Protein AF-A0A9N7YVW0-F1 (afdb_monomer)

Structure (mmCIF, N/CA/C/O backbone):
data_AF-A0A9N7YVW0-F1
#
_entry.id   AF-A0A9N7YVW0-F1
#
loop_
_atom_site.group_PDB
_atom_site.id
_atom_site.type_symbol
_atom_site.label_atom_id
_atom_site.label_alt_id
_atom_site.label_comp_id
_atom_site.label_asym_id
_atom_site.label_entity_id
_atom_site.label_seq_id
_atom_site.pdbx_PDB_ins_code
_atom_site.Cartn_x
_atom_site.Cartn_y
_atom_site.Cartn_z
_atom_site.occupancy
_atom_site.B_iso_or_equiv
_atom_site.auth_seq_id
_atom_site.auth_comp_id
_atom_site.auth_asym_id
_atom_site.auth_atom_id
_atom_site.pdbx_PDB_model_num
ATOM 1 N N . MET A 1 1 ? 7.587 2.984 -25.687 1.00 30.73 1 MET A N 1
ATOM 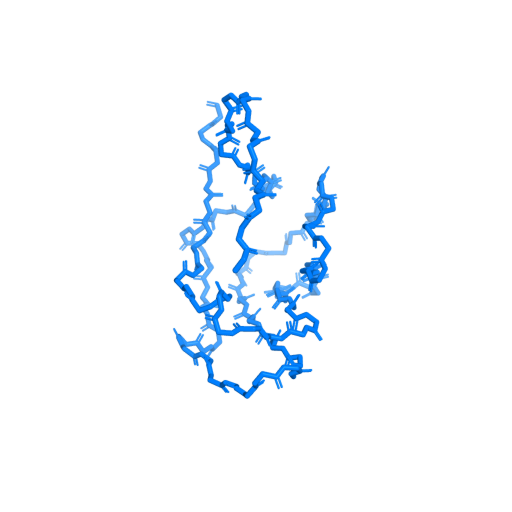2 C CA . MET A 1 1 ? 6.760 2.317 -26.713 1.00 30.73 1 MET A CA 1
ATOM 3 C C . MET A 1 1 ? 5.480 1.844 -26.031 1.00 30.73 1 MET A C 1
ATOM 5 O O . MET A 1 1 ? 5.483 0.790 -25.418 1.00 30.73 1 MET A O 1
ATOM 9 N N . PHE A 1 2 ? 4.432 2.669 -26.033 1.00 33.28 2 PHE A N 1
ATOM 10 C CA . PHE A 1 2 ? 3.074 2.254 -25.653 1.00 33.28 2 PHE A CA 1
ATOM 11 C C . PHE A 1 2 ? 2.388 1.706 -26.912 1.00 33.28 2 PHE A C 1
ATOM 13 O O . PHE A 1 2 ? 2.652 2.219 -28.002 1.00 33.28 2 PHE A O 1
ATOM 20 N N . PRO A 1 3 ? 1.534 0.679 -26.788 1.00 41.69 3 PRO A N 1
ATOM 21 C CA . PRO A 1 3 ? 0.128 1.009 -26.573 1.00 41.69 3 PRO A CA 1
ATOM 22 C C . PRO A 1 3 ? -0.599 0.008 -25.667 1.00 41.69 3 PRO A C 1
ATOM 24 O O . PRO A 1 3 ? -0.565 -1.192 -25.910 1.00 41.69 3 PRO A O 1
ATOM 27 N N . LEU A 1 4 ? -1.390 0.497 -24.712 1.00 36.94 4 LEU A N 1
ATOM 28 C CA . LEU A 1 4 ? -2.608 -0.219 -24.341 1.00 36.94 4 LEU A CA 1
ATOM 29 C C . LEU A 1 4 ? -3.775 0.763 -24.286 1.00 36.94 4 LEU A C 1
ATOM 31 O O . LEU A 1 4 ? -3.983 1.515 -23.341 1.00 36.94 4 LEU A O 1
ATOM 35 N N . ARG A 1 5 ? -4.522 0.746 -25.386 1.00 46.12 5 ARG A N 1
ATOM 36 C CA . ARG A 1 5 ? -5.868 1.279 -25.524 1.00 46.12 5 ARG A CA 1
ATOM 37 C C . ARG A 1 5 ? -6.801 0.275 -24.861 1.00 46.12 5 ARG A C 1
ATOM 39 O O . ARG A 1 5 ? -7.004 -0.788 -25.436 1.00 46.12 5 ARG A O 1
ATOM 46 N N . HIS A 1 6 ? -7.355 0.581 -23.693 1.00 43.50 6 HIS A N 1
ATOM 47 C CA . HIS A 1 6 ? -8.555 -0.082 -23.179 1.00 43.50 6 HIS A CA 1
ATOM 48 C C . HIS A 1 6 ? -9.608 0.991 -22.910 1.00 43.50 6 HIS A C 1
ATOM 50 O O . HIS A 1 6 ? -9.482 1.825 -22.019 1.00 43.50 6 HIS A O 1
ATOM 56 N N . ALA A 1 7 ? -10.614 0.991 -23.781 1.00 39.56 7 ALA A N 1
ATOM 57 C CA . ALA A 1 7 ? -11.912 1.576 -23.524 1.00 39.56 7 ALA A CA 1
ATOM 58 C C . ALA A 1 7 ? -12.646 0.673 -22.526 1.00 39.56 7 ALA A C 1
ATOM 60 O O . ALA A 1 7 ? -12.631 -0.547 -22.677 1.00 39.56 7 ALA A O 1
ATOM 61 N N . GLY A 1 8 ? -13.288 1.280 -21.538 1.00 39.59 8 GLY A N 1
ATOM 62 C CA . GLY A 1 8 ? -14.038 0.582 -20.504 1.00 39.59 8 GLY A CA 1
ATOM 63 C C . GLY A 1 8 ? -13.735 1.220 -19.165 1.00 39.59 8 GLY A C 1
ATOM 64 O O . GLY A 1 8 ? -12.610 1.153 -18.687 1.00 39.59 8 GLY A O 1
ATOM 65 N N . VAL A 1 9 ? -14.737 1.896 -18.613 1.00 42.75 9 VAL A N 1
ATOM 66 C CA . VAL A 1 9 ? -14.777 2.430 -17.251 1.00 42.75 9 VAL A CA 1
ATOM 67 C C . VAL A 1 9 ? -14.056 1.460 -16.313 1.00 42.75 9 VAL A C 1
ATOM 69 O O . VAL A 1 9 ? -14.480 0.316 -16.195 1.00 42.75 9 VAL A O 1
ATOM 72 N N . TRP A 1 10 ? -12.953 1.887 -15.700 1.00 39.06 10 TRP A N 1
ATOM 73 C CA . TRP A 1 10 ? -12.268 1.105 -14.675 1.00 39.06 10 TRP A CA 1
ATOM 74 C C . TRP A 1 10 ? -12.89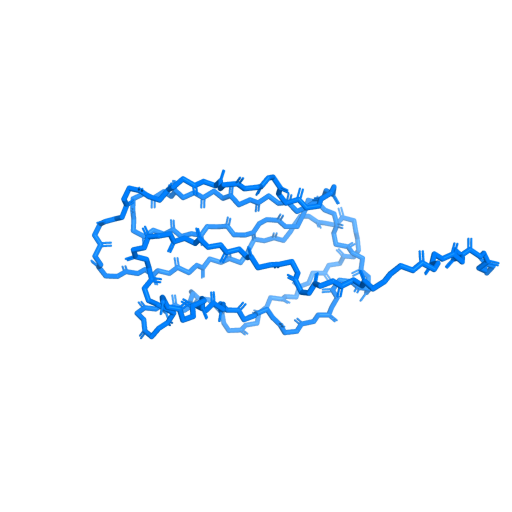8 1.521 -13.344 1.00 39.06 10 TRP A C 1
ATOM 76 O O . TRP A 1 10 ? -12.508 2.556 -12.797 1.00 39.06 10 TRP A O 1
ATOM 86 N N . PRO A 1 11 ? -13.938 0.827 -12.835 1.00 39.31 11 PRO A N 1
ATOM 87 C CA . PRO A 1 11 ? -14.363 1.091 -11.478 1.00 39.31 11 PRO A CA 1
ATOM 88 C C . PRO A 1 11 ? -13.181 0.720 -10.585 1.00 39.31 11 PRO A C 1
ATOM 90 O O . PRO A 1 11 ? -12.537 -0.311 -10.795 1.00 39.31 11 PRO A O 1
ATOM 93 N N . LEU A 1 12 ? -12.879 1.599 -9.633 1.00 39.31 12 LEU A N 1
ATOM 94 C CA . LEU A 1 12 ? -11.975 1.342 -8.522 1.00 39.31 12 LEU A CA 1
ATOM 95 C C . LEU A 1 12 ? -12.055 -0.132 -8.104 1.00 39.31 12 LEU A C 1
ATOM 97 O O . LEU A 1 12 ? -13.117 -0.618 -7.711 1.00 39.31 12 LEU A O 1
ATOM 101 N N . PHE A 1 13 ? -10.929 -0.832 -8.195 1.00 44.16 13 PHE A N 1
ATOM 102 C CA . PHE A 1 13 ? -10.793 -2.201 -7.723 1.00 44.16 13 PHE A CA 1
ATOM 103 C C . PHE A 1 13 ? -10.830 -2.173 -6.184 1.00 44.16 13 PHE A C 1
ATOM 105 O O . PHE A 1 13 ? -9.823 -1.954 -5.516 1.00 44.16 13 PHE A O 1
ATOM 112 N N . LEU A 1 14 ? -12.042 -2.270 -5.636 1.00 40.34 14 LEU A N 1
ATOM 113 C CA . LEU A 1 14 ? -12.368 -2.225 -4.212 1.00 40.34 14 LEU A CA 1
ATOM 114 C C . LEU A 1 14 ? -12.036 -3.572 -3.549 1.00 40.34 14 LEU A C 1
ATOM 116 O O . LEU A 1 14 ? -12.754 -4.556 -3.726 1.00 40.34 14 LEU A O 1
ATOM 120 N N . PHE A 1 15 ? -10.965 -3.617 -2.757 1.00 52.44 15 PHE A N 1
ATOM 121 C CA . PHE A 1 15 ? -10.679 -4.736 -1.858 1.00 52.44 15 PHE A CA 1
ATOM 122 C C . PHE A 1 15 ? -11.554 -4.616 -0.604 1.00 52.44 15 PHE A C 1
ATOM 124 O O . PHE A 1 15 ? -11.349 -3.718 0.206 1.00 52.44 15 PHE A 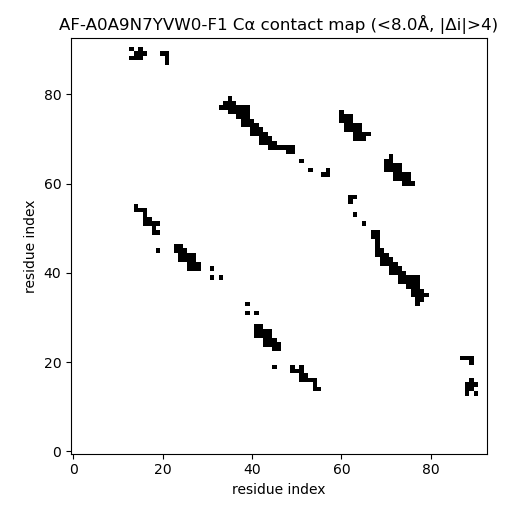O 1
ATOM 131 N N . ILE A 1 16 ? -12.537 -5.507 -0.429 1.00 47.91 16 ILE A N 1
ATOM 132 C CA . ILE A 1 16 ? -13.409 -5.507 0.756 1.00 47.91 16 ILE A CA 1
ATOM 133 C C . ILE A 1 16 ? -12.965 -6.611 1.717 1.00 47.91 16 ILE A C 1
ATOM 135 O O . ILE A 1 16 ? -13.420 -7.750 1.624 1.00 47.91 16 ILE A O 1
ATOM 139 N N . LEU A 1 17 ? -12.098 -6.282 2.676 1.00 53.59 17 LEU A N 1
ATOM 140 C CA . LEU A 1 17 ? -11.931 -7.108 3.873 1.00 53.59 17 LEU A CA 1
ATOM 141 C C . LEU A 1 17 ? -13.169 -6.886 4.754 1.00 53.59 17 LEU A C 1
ATOM 143 O O . LEU A 1 17 ? -13.257 -5.900 5.483 1.00 53.59 17 LEU A O 1
ATOM 147 N N . LYS A 1 18 ? -14.175 -7.765 4.662 1.00 48.78 18 LYS A N 1
ATOM 148 C CA . LYS A 1 18 ? -15.357 -7.720 5.543 1.00 48.78 18 LYS A CA 1
ATOM 149 C C . LYS A 1 18 ? -14.889 -7.899 7.000 1.00 48.78 18 LYS A C 1
ATOM 151 O O . LYS A 1 18 ? -14.618 -9.020 7.413 1.00 48.78 18 LYS A O 1
ATOM 156 N N . GLY A 1 19 ? -14.783 -6.805 7.761 1.00 51.91 19 GLY A N 1
ATOM 157 C CA . GLY A 1 19 ? -14.491 -6.8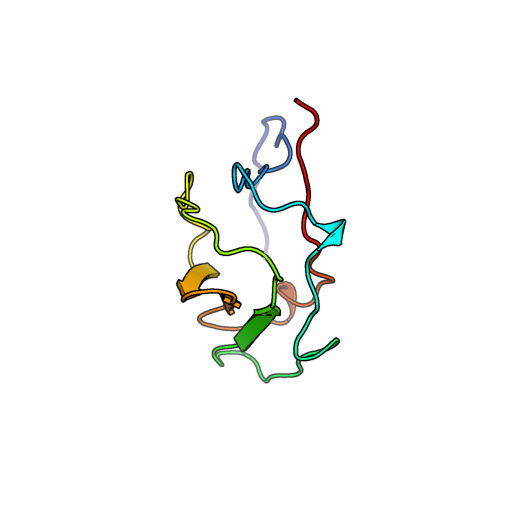27 9.204 1.00 51.91 19 GLY A CA 1
ATOM 158 C C . GLY A 1 19 ? -13.213 -6.115 9.664 1.00 51.91 19 GLY A C 1
ATOM 159 O O . GLY A 1 19 ? -13.021 -5.999 10.869 1.00 51.91 19 GLY A O 1
ATOM 160 N N . VAL A 1 20 ? -12.374 -5.602 8.754 1.00 56.56 20 VAL A N 1
ATOM 161 C CA . VAL A 1 20 ? -11.254 -4.706 9.106 1.00 56.56 20 VAL A CA 1
ATOM 162 C C . VAL A 1 20 ? -11.710 -3.272 8.839 1.00 56.56 20 VAL A C 1
ATOM 164 O O . VAL A 1 20 ? -11.954 -2.928 7.683 1.00 56.56 20 VAL A O 1
ATOM 167 N N . SER A 1 21 ? -11.838 -2.427 9.868 1.00 64.00 21 SER A N 1
ATOM 168 C CA . SER A 1 21 ? -11.902 -0.980 9.610 1.00 64.00 21 SER A CA 1
ATOM 169 C C . SER A 1 21 ? -10.488 -0.475 9.353 1.00 64.00 21 SER A C 1
ATOM 171 O O . SER A 1 21 ? -9.581 -0.788 10.126 1.00 64.00 21 SER A O 1
ATOM 173 N N . CYS A 1 22 ? -10.293 0.325 8.305 1.00 65.19 22 CYS A N 1
ATOM 174 C CA . CYS A 1 22 ? -8.993 0.938 8.024 1.00 65.19 22 CYS A CA 1
ATOM 175 C C . CYS A 1 22 ? -8.519 1.871 9.154 1.00 65.19 22 CYS A C 1
ATOM 177 O O . CYS A 1 22 ? -7.320 2.098 9.272 1.00 65.19 22 CYS A O 1
ATOM 179 N N . ASP A 1 23 ? -9.428 2.347 10.015 1.00 66.00 23 ASP A N 1
ATOM 180 C CA . ASP A 1 23 ? -9.104 3.139 11.214 1.00 66.00 23 ASP A CA 1
ATOM 181 C C . ASP A 1 23 ? -8.315 2.354 12.273 1.00 66.00 23 ASP A C 1
ATOM 183 O O . ASP A 1 23 ? -7.756 2.934 13.199 1.00 66.00 23 ASP A O 1
ATOM 187 N N . GLU A 1 24 ? -8.296 1.025 12.166 1.00 75.38 24 GLU A N 1
ATOM 188 C CA . GLU A 1 24 ? -7.656 0.131 13.130 1.00 75.38 24 GLU A CA 1
ATOM 189 C C . GLU A 1 24 ? -6.283 -0.376 12.658 1.00 75.38 24 GLU A C 1
ATOM 191 O O . GLU A 1 24 ? -5.628 -1.140 13.369 1.00 75.38 24 GLU A O 1
ATOM 196 N N . LEU A 1 25 ? -5.858 0.009 11.449 1.00 78.06 25 LEU A N 1
ATOM 197 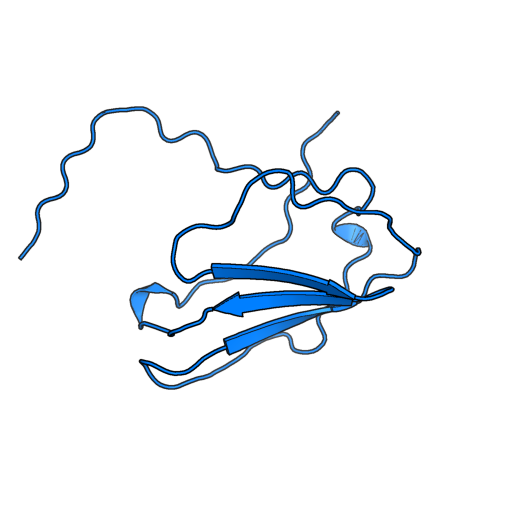C CA . LEU A 1 25 ? -4.604 -0.447 10.863 1.00 78.06 25 LEU A CA 1
ATOM 198 C C . LEU A 1 25 ? -3.431 0.430 11.294 1.00 78.06 25 LEU A C 1
ATOM 200 O O . LEU A 1 25 ? -3.410 1.634 11.045 1.00 78.06 25 LEU A O 1
ATOM 204 N N . THR A 1 26 ? -2.399 -0.205 11.838 1.00 87.06 26 THR A N 1
ATOM 205 C CA . THR A 1 26 ? -1.133 0.437 12.188 1.00 87.06 26 THR A CA 1
ATOM 206 C C . THR A 1 26 ? -0.031 -0.117 11.287 1.00 87.06 26 THR A C 1
ATOM 208 O O . THR A 1 26 ? 0.232 -1.321 11.342 1.00 87.06 26 THR A O 1
ATOM 211 N N . PRO A 1 27 ? 0.619 0.704 10.445 1.00 87.88 27 PRO A N 1
ATOM 212 C CA . PRO A 1 27 ? 1.728 0.233 9.623 1.00 87.88 27 PRO A CA 1
ATOM 213 C C . PRO A 1 27 ? 2.941 -0.109 10.499 1.00 87.88 27 PRO A C 1
ATOM 215 O O . PRO A 1 27 ? 3.239 0.617 11.449 1.00 87.88 27 PRO A O 1
ATOM 218 N N . ASP A 1 28 ? 3.661 -1.182 10.166 1.00 90.00 28 ASP A N 1
ATOM 219 C CA . ASP A 1 28 ? 4.948 -1.487 10.812 1.00 90.00 28 ASP A CA 1
ATOM 220 C C . ASP A 1 28 ? 6.027 -0.484 10.399 1.00 90.00 28 ASP A C 1
ATOM 222 O O . ASP A 1 28 ? 6.800 -0.015 11.234 1.00 90.00 28 ASP A O 1
ATOM 226 N N . GLN A 1 29 ? 6.040 -0.123 9.115 1.00 89.94 29 GLN A N 1
ATOM 227 C CA . GLN A 1 29 ? 6.871 0.938 8.559 1.00 89.94 29 GLN A CA 1
ATOM 228 C C . GLN A 1 29 ? 6.014 1.840 7.671 1.00 89.94 29 GLN A C 1
ATOM 230 O O . GLN A 1 29 ? 5.159 1.373 6.920 1.00 89.94 29 GLN A O 1
ATOM 235 N N . THR A 1 30 ? 6.227 3.152 7.768 1.00 86.81 30 THR A N 1
ATOM 236 C CA . THR A 1 30 ? 5.459 4.155 7.011 1.00 86.81 30 THR A CA 1
ATOM 237 C C . THR A 1 30 ? 5.983 4.370 5.592 1.00 86.81 30 THR A C 1
ATOM 239 O O . THR A 1 30 ? 5.288 4.974 4.776 1.00 86.81 30 THR A O 1
ATOM 242 N N . ALA A 1 31 ? 7.188 3.881 5.291 1.00 89.69 31 ALA A N 1
ATOM 243 C CA . ALA A 1 31 ? 7.796 3.904 3.969 1.00 89.69 31 ALA A CA 1
ATOM 244 C C . ALA A 1 31 ? 8.744 2.709 3.804 1.00 89.69 31 ALA A C 1
ATOM 246 O O . ALA A 1 31 ? 9.493 2.380 4.721 1.00 89.69 31 ALA A O 1
ATOM 247 N N . GLU A 1 32 ? 8.733 2.108 2.617 1.00 90.06 32 GLU A N 1
ATOM 248 C CA . GLU A 1 32 ? 9.643 1.039 2.203 1.00 90.06 32 GLU A CA 1
ATOM 249 C C . GLU A 1 32 ? 10.401 1.500 0.957 1.00 90.06 32 GLU A C 1
ATOM 251 O O . GLU A 1 32 ? 9.813 2.089 0.048 1.00 90.06 32 GLU A O 1
ATOM 256 N N . PHE A 1 33 ? 11.704 1.226 0.905 1.00 89.94 33 PHE A N 1
ATOM 257 C CA . PHE A 1 33 ? 12.551 1.550 -0.242 1.00 89.94 33 PHE A CA 1
ATOM 258 C C . PHE A 1 33 ? 13.248 0.291 -0.718 1.00 89.94 33 PHE A C 1
ATOM 260 O O . PHE A 1 33 ? 13.804 -0.468 0.073 1.00 89.94 33 PHE A O 1
ATOM 267 N N . SER A 1 34 ? 13.232 0.077 -2.026 1.00 91.62 34 SER A N 1
ATOM 268 C CA . SER A 1 34 ? 13.813 -1.111 -2.628 1.00 91.62 34 SER A CA 1
ATOM 269 C C . SER A 1 34 ? 14.331 -0.808 -4.025 1.00 91.62 34 SER A C 1
ATOM 271 O O . SER A 1 34 ? 14.034 0.237 -4.605 1.00 91.62 34 SER A O 1
ATOM 273 N N . VAL A 1 35 ? 15.130 -1.727 -4.551 1.00 93.62 35 VAL A N 1
ATOM 274 C CA . VAL A 1 35 ? 15.637 -1.682 -5.923 1.00 93.62 35 VAL A CA 1
ATOM 275 C C . VAL A 1 35 ? 14.732 -2.493 -6.847 1.00 93.62 35 VAL A C 1
ATOM 277 O O . VAL A 1 35 ? 14.067 -3.438 -6.411 1.00 93.62 35 VAL A O 1
ATOM 280 N N . GLU A 1 36 ? 14.718 -2.144 -8.133 1.00 93.00 36 GLU A N 1
ATOM 281 C CA . GLU A 1 36 ? 13.893 -2.841 -9.125 1.00 93.00 36 GLU A CA 1
ATOM 282 C C . GLU A 1 36 ? 14.194 -4.349 -9.177 1.00 93.00 36 GLU A C 1
ATOM 284 O O . GLU A 1 36 ? 15.330 -4.787 -8.993 1.00 93.00 36 GLU A O 1
ATOM 289 N N . GLY A 1 37 ? 13.157 -5.154 -9.411 1.00 92.19 37 GLY A N 1
ATOM 290 C CA . GLY A 1 37 ? 13.221 -6.617 -9.424 1.00 92.19 37 GLY A CA 1
ATOM 291 C C . GLY A 1 37 ? 13.176 -7.279 -8.043 1.00 92.19 37 GLY A C 1
ATOM 292 O O . GLY A 1 37 ? 13.060 -8.501 -7.963 1.00 92.19 37 GLY A O 1
ATOM 293 N N . SER A 1 38 ? 13.241 -6.508 -6.954 1.00 94.50 38 SER A N 1
ATOM 294 C CA . SER A 1 38 ? 13.203 -7.052 -5.592 1.00 94.50 38 SER A CA 1
ATOM 295 C C . SER A 1 38 ? 11.779 -7.261 -5.092 1.00 94.50 38 SER A C 1
ATOM 297 O O . SER A 1 38 ? 10.860 -6.541 -5.478 1.00 94.50 38 SER A O 1
ATOM 299 N N . SER A 1 39 ? 11.600 -8.205 -4.170 1.00 93.62 39 SER A N 1
ATOM 300 C CA . SER A 1 39 ? 10.334 -8.347 -3.452 1.00 93.62 39 SER A CA 1
ATOM 301 C C . SER A 1 39 ? 10.230 -7.295 -2.344 1.00 93.62 39 SER A C 1
ATOM 303 O O . SER A 1 39 ? 11.185 -7.096 -1.596 1.00 93.62 39 SER A O 1
ATOM 305 N N . VAL A 1 40 ? 9.067 -6.660 -2.206 1.00 92.69 40 VAL A N 1
ATOM 306 C CA . VAL A 1 40 ? 8.756 -5.682 -1.148 1.00 92.69 40 VAL A CA 1
ATOM 307 C C . VAL A 1 40 ? 7.567 -6.186 -0.347 1.00 92.69 40 VAL A C 1
ATOM 309 O O . VAL A 1 40 ? 6.598 -6.656 -0.937 1.00 92.69 40 VAL A O 1
ATOM 312 N N . THR A 1 41 ? 7.625 -6.070 0.978 1.00 92.56 41 THR A N 1
ATOM 313 C CA . THR A 1 41 ? 6.529 -6.459 1.872 1.00 92.56 41 THR A CA 1
ATOM 314 C C . THR A 1 41 ? 6.117 -5.265 2.719 1.00 92.56 41 THR A C 1
ATOM 316 O O . THR A 1 41 ? 6.903 -4.794 3.531 1.00 92.56 41 THR A O 1
ATOM 319 N N . LEU A 1 42 ? 4.879 -4.803 2.556 1.00 88.62 42 LEU A N 1
ATOM 320 C CA . LEU A 1 42 ? 4.252 -3.824 3.437 1.00 88.62 42 LEU A CA 1
ATOM 321 C C . LEU A 1 42 ? 3.408 -4.559 4.478 1.00 88.62 42 LEU A C 1
ATOM 323 O O . LEU A 1 42 ? 2.517 -5.333 4.124 1.00 88.62 42 LEU A O 1
ATOM 327 N N . SER A 1 43 ? 3.679 -4.303 5.754 1.00 89.50 43 SER A N 1
ATOM 328 C CA . SER A 1 43 ? 3.015 -4.972 6.874 1.00 89.50 43 SER A CA 1
ATOM 329 C C . SER A 1 43 ? 2.136 -3.999 7.649 1.00 89.50 43 SER A C 1
ATOM 331 O O . SER A 1 43 ? 2.575 -2.913 8.037 1.00 89.50 43 SER A O 1
ATOM 333 N N . TYR A 1 44 ? 0.901 -4.415 7.910 1.00 86.69 44 TYR A N 1
ATOM 334 C CA . TYR A 1 44 ? -0.050 -3.683 8.737 1.00 86.69 44 TYR A CA 1
ATOM 335 C C . TYR A 1 44 ? -0.510 -4.565 9.883 1.00 86.69 44 TYR A C 1
ATOM 337 O O . TYR A 1 44 ? -0.967 -5.686 9.669 1.00 86.69 44 TYR A O 1
ATOM 345 N N . LYS A 1 45 ? -0.433 -4.039 11.099 1.00 86.50 45 LYS A N 1
ATOM 346 C CA . LYS A 1 45 ? -1.058 -4.623 12.279 1.00 86.50 45 LYS A CA 1
ATOM 347 C C . LYS A 1 45 ? -2.479 -4.116 12.406 1.00 86.50 45 LYS A C 1
ATOM 349 O O . LYS A 1 45 ? -2.770 -2.971 12.088 1.00 86.50 45 LYS A O 1
ATOM 354 N N . PHE A 1 46 ? -3.340 -4.958 12.932 1.00 82.38 46 PHE A N 1
ATOM 355 C CA . PHE A 1 46 ? -4.671 -4.586 13.386 1.00 82.38 46 PHE A CA 1
ATOM 356 C C . PHE A 1 46 ? -4.849 -5.090 14.821 1.00 82.38 46 PHE A C 1
ATOM 358 O O . PHE A 1 46 ? -3.969 -5.794 15.315 1.00 82.38 46 PHE A O 1
ATOM 365 N N . SER A 1 47 ? -5.888 -4.671 15.549 1.00 75.12 47 SER A N 1
ATOM 366 C CA . SER A 1 47 ? -6.032 -5.002 16.979 1.00 75.12 47 SER A CA 1
ATOM 367 C C . SER A 1 47 ? -6.987 -6.174 17.234 1.00 75.12 47 SER A C 1
ATOM 369 O O . SER A 1 47 ? -6.727 -7.002 18.107 1.00 75.12 47 SER A O 1
ATOM 371 N N . ARG A 1 48 ? -8.048 -6.312 16.438 1.00 70.81 48 ARG A N 1
ATOM 372 C CA . ARG A 1 48 ? -9.046 -7.385 16.516 1.00 70.81 48 ARG A CA 1
ATOM 373 C C . ARG A 1 48 ? -8.605 -8.602 15.727 1.00 70.81 48 ARG A C 1
ATOM 375 O O . ARG A 1 48 ? -8.147 -8.440 14.626 1.00 70.81 48 ARG A O 1
ATOM 382 N N . THR A 1 49 ? -8.839 -9.824 16.179 1.00 57.50 49 THR A N 1
ATOM 383 C CA . THR A 1 49 ? -8.601 -11.001 15.323 1.00 57.50 49 THR A CA 1
ATOM 384 C C . THR A 1 49 ? -9.641 -11.064 14.201 1.00 57.50 49 THR A C 1
ATOM 386 O O . THR A 1 49 ? -10.839 -11.016 14.477 1.00 57.50 49 THR A O 1
ATOM 389 N N . ILE A 1 50 ? -9.212 -11.169 12.938 1.00 59.03 50 ILE A N 1
ATOM 390 C CA . ILE A 1 50 ? -10.113 -11.091 11.778 1.00 59.03 50 ILE A CA 1
ATOM 391 C C . ILE A 1 50 ? -10.005 -12.367 10.952 1.00 59.03 50 ILE A C 1
ATOM 393 O O . ILE A 1 50 ? -8.927 -12.766 10.523 1.00 59.03 50 ILE A O 1
ATOM 397 N N . THR A 1 51 ? -11.148 -12.994 10.684 1.00 53.62 51 THR A N 1
ATOM 398 C CA . THR A 1 51 ? -11.281 -14.094 9.720 1.00 53.62 51 THR A CA 1
ATOM 399 C C . THR A 1 51 ? -11.544 -13.503 8.331 1.00 53.62 51 THR A C 1
ATOM 401 O O . THR A 1 51 ? -12.626 -13.635 7.768 1.00 53.62 51 THR A O 1
ATOM 404 N N . GLY A 1 52 ? -10.585 -12.735 7.813 1.00 55.16 52 GLY A N 1
ATOM 405 C CA . GLY A 1 52 ? -10.712 -12.062 6.522 1.00 55.16 52 GLY A CA 1
ATOM 406 C C . GLY A 1 52 ? -10.406 -13.031 5.383 1.00 55.16 52 GLY A C 1
ATOM 407 O O . GLY A 1 52 ? -9.376 -13.698 5.406 1.00 55.16 52 GLY A O 1
ATOM 408 N N . GLN A 1 53 ? -11.279 -13.112 4.379 1.00 54.56 53 GLN A N 1
ATOM 409 C CA . GLN A 1 53 ? -10.992 -13.830 3.135 1.00 54.56 53 GLN A CA 1
ATOM 410 C C . GLN A 1 53 ? -10.599 -12.837 2.042 1.00 54.56 53 GLN A C 1
ATOM 412 O O . GLN A 1 53 ? -11.224 -11.790 1.881 1.00 54.56 53 GLN A O 1
ATOM 417 N N . ILE A 1 54 ? -9.570 -13.184 1.270 1.00 62.62 54 ILE A N 1
ATOM 418 C CA . ILE A 1 54 ? -9.194 -12.451 0.060 1.00 62.62 54 ILE A CA 1
ATOM 419 C C . ILE A 1 54 ? -10.268 -12.750 -0.992 1.00 62.62 54 ILE A C 1
ATOM 421 O O . ILE A 1 54 ? -10.264 -13.812 -1.607 1.00 62.62 54 ILE A O 1
ATOM 425 N N . LEU A 1 55 ? -11.228 -11.836 -1.154 1.00 53.88 55 LEU A N 1
ATOM 426 C CA . LEU A 1 55 ? -12.385 -12.024 -2.042 1.00 53.88 55 LEU A CA 1
ATOM 427 C C . LEU A 1 55 ? -12.042 -11.870 -3.533 1.00 53.88 55 LEU A C 1
ATOM 429 O O . LEU A 1 55 ? -12.801 -12.318 -4.388 1.00 53.88 55 LEU A O 1
ATOM 433 N N . ALA A 1 56 ? -10.897 -11.264 -3.848 1.00 56.50 56 ALA A N 1
ATOM 434 C CA . ALA A 1 56 ? -10.370 -11.160 -5.200 1.00 56.50 56 ALA A CA 1
ATOM 435 C C . ALA A 1 56 ? -8.847 -11.274 -5.162 1.00 56.50 56 ALA A C 1
ATOM 437 O O . ALA A 1 56 ? -8.190 -10.608 -4.358 1.00 56.50 56 ALA A O 1
ATOM 438 N N . ALA A 1 57 ? -8.293 -12.126 -6.026 1.00 57.31 57 ALA A N 1
ATOM 439 C CA . ALA A 1 57 ? -6.853 -12.243 -6.153 1.00 57.31 57 ALA A CA 1
ATOM 440 C C . ALA A 1 57 ? -6.278 -10.888 -6.605 1.00 57.31 57 ALA A C 1
ATOM 442 O O . ALA A 1 57 ? -6.806 -10.288 -7.547 1.00 57.31 57 ALA A O 1
ATOM 443 N N . PRO A 1 58 ? -5.230 -10.388 -5.936 1.00 63.78 58 PRO A N 1
ATOM 444 C CA . PRO A 1 58 ? -4.522 -9.201 -6.385 1.00 63.78 58 PRO A CA 1
ATOM 445 C C . PRO A 1 58 ? -3.994 -9.365 -7.820 1.00 63.78 58 PRO A C 1
ATOM 447 O O . PRO A 1 58 ? -3.861 -10.474 -8.342 1.00 63.78 58 PRO A O 1
ATOM 450 N N . THR A 1 59 ? -3.720 -8.234 -8.470 1.00 71.44 59 THR A N 1
ATOM 451 C CA . THR A 1 59 ? -3.109 -8.188 -9.803 1.00 71.44 59 THR A CA 1
ATOM 452 C C . THR A 1 59 ? -1.825 -9.020 -9.855 1.00 71.44 59 THR A C 1
ATOM 454 O O . THR A 1 59 ? -1.164 -9.238 -8.840 1.00 71.44 59 THR A O 1
ATOM 457 N N . SER A 1 60 ? -1.449 -9.489 -11.050 1.00 75.81 60 SER A N 1
ATOM 458 C CA . SER A 1 60 ? -0.201 -10.238 -11.242 1.00 75.81 60 SER A CA 1
ATOM 459 C C . SER A 1 60 ? 0.984 -9.489 -10.623 1.00 75.81 60 SER A C 1
ATOM 461 O O . SER A 1 60 ? 1.240 -8.345 -10.981 1.00 75.81 60 SER A O 1
ATOM 463 N N . GLY A 1 61 ? 1.698 -10.143 -9.705 1.00 80.81 61 GLY A N 1
ATOM 464 C CA . GLY A 1 61 ? 2.842 -9.571 -8.988 1.00 80.81 61 GLY A CA 1
ATOM 465 C C . GLY A 1 61 ? 2.521 -9.049 -7.587 1.00 80.81 61 GLY A C 1
ATOM 466 O O . GLY A 1 61 ? 3.422 -9.029 -6.753 1.00 80.81 61 GLY A O 1
ATOM 467 N N . LEU A 1 62 ? 1.264 -8.733 -7.276 1.00 82.94 62 LEU A N 1
ATOM 468 C CA . LEU A 1 62 ? 0.827 -8.356 -5.934 1.00 82.94 62 LEU A CA 1
ATOM 469 C C . LEU A 1 62 ? 0.254 -9.589 -5.217 1.00 82.94 62 LEU A C 1
ATOM 471 O O . LEU A 1 62 ? -0.424 -10.408 -5.830 1.00 82.94 62 LEU A O 1
ATOM 475 N N . LYS A 1 63 ? 0.534 -9.759 -3.925 1.00 85.12 63 LYS A N 1
ATOM 476 C CA . LYS A 1 63 ? -0.026 -10.822 -3.075 1.00 85.12 63 LYS A CA 1
ATOM 477 C C . LYS A 1 63 ? -0.447 -10.225 -1.742 1.00 85.12 63 LYS A C 1
ATOM 479 O O . LYS A 1 63 ? 0.246 -9.367 -1.214 1.00 85.12 63 LYS A O 1
ATOM 484 N N . ILE A 1 64 ? -1.559 -10.699 -1.194 1.00 82.50 64 ILE A N 1
ATOM 485 C CA . ILE A 1 64 ? -1.987 -10.363 0.164 1.00 82.50 64 ILE A CA 1
ATOM 486 C C . ILE A 1 64 ? -1.926 -11.643 0.986 1.00 82.50 64 ILE A C 1
ATOM 488 O O . ILE A 1 64 ? -2.358 -12.697 0.520 1.00 82.50 64 ILE A O 1
ATOM 492 N N . GLN A 1 65 ? -1.379 -11.560 2.189 1.00 82.81 65 GLN A N 1
ATOM 493 C CA . GLN A 1 65 ? -1.356 -12.641 3.165 1.00 82.81 65 GLN A CA 1
ATOM 494 C C . GLN A 1 65 ? -1.870 -12.092 4.490 1.00 82.81 65 GLN A C 1
ATOM 496 O O . GLN A 1 65 ? -1.500 -10.994 4.894 1.00 82.81 65 GLN A O 1
ATOM 501 N N . VAL A 1 66 ? -2.759 -12.835 5.142 1.00 80.44 66 VAL A N 1
ATOM 502 C CA . VAL A 1 66 ? -3.295 -12.474 6.457 1.00 80.44 66 VAL A CA 1
ATOM 503 C C . VAL A 1 66 ? -2.778 -13.504 7.447 1.00 80.44 66 VAL A C 1
ATOM 505 O O . VAL A 1 66 ? -3.082 -14.689 7.317 1.00 80.44 66 VAL A O 1
ATOM 508 N N . GLU A 1 67 ? -2.005 -13.048 8.426 1.00 83.06 67 GLU A N 1
ATOM 509 C CA . GLU A 1 67 ? -1.428 -13.880 9.476 1.00 83.06 67 GLU A CA 1
ATOM 510 C C . GLU A 1 67 ? -1.826 -13.320 10.841 1.00 83.06 67 GLU A C 1
ATOM 512 O O . GLU A 1 67 ? -1.348 -12.274 11.271 1.00 83.06 67 GLU A O 1
ATOM 517 N N . GLN A 1 68 ? -2.720 -14.022 11.542 1.00 82.12 68 GLN A N 1
ATOM 518 C CA . GLN A 1 68 ? -3.218 -13.644 12.872 1.00 82.12 68 GLN A CA 1
ATOM 519 C C . GLN A 1 68 ? -3.815 -12.222 12.935 1.00 82.12 68 GLN A C 1
ATOM 521 O O . GLN A 1 68 ? -4.993 -12.040 12.638 1.00 82.12 68 GLN A O 1
ATOM 526 N N . ASN A 1 69 ? -3.002 -11.249 13.361 1.00 83.00 69 ASN A N 1
ATOM 527 C CA . ASN A 1 69 ? -3.326 -9.832 13.549 1.00 83.00 69 ASN A CA 1
ATOM 528 C C . ASN A 1 69 ? -2.493 -8.929 12.617 1.00 83.00 69 ASN A C 1
ATOM 530 O O . ASN A 1 69 ? -2.343 -7.733 12.876 1.00 83.00 69 ASN A O 1
ATOM 534 N N . GLN A 1 70 ? -1.901 -9.511 11.570 1.00 85.50 70 GLN A N 1
ATOM 535 C CA . GLN A 1 70 ? -1.097 -8.820 10.571 1.00 85.50 70 GLN A CA 1
ATOM 536 C C . GLN A 1 70 ? -1.583 -9.106 9.152 1.00 85.50 70 GLN A C 1
ATOM 538 O O . GLN A 1 70 ? -2.069 -10.192 8.830 1.00 85.50 70 GLN A O 1
ATOM 543 N N . ILE A 1 71 ? -1.454 -8.096 8.302 1.00 84.50 71 ILE A N 1
ATOM 544 C CA . ILE A 1 71 ? -1.704 -8.164 6.868 1.00 84.50 71 ILE A CA 1
ATOM 545 C C . ILE A 1 71 ? -0.393 -7.825 6.172 1.00 84.50 71 ILE A C 1
ATOM 547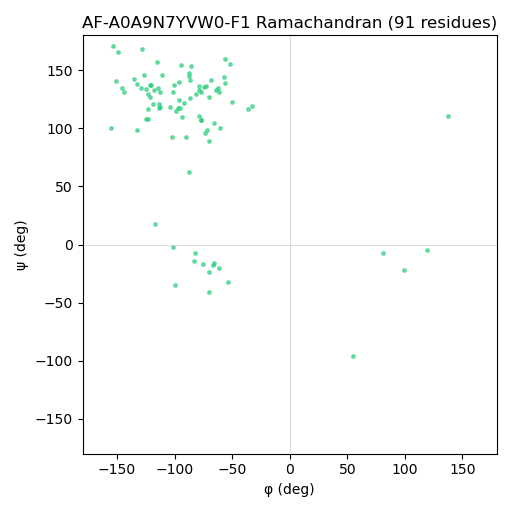 O O . ILE A 1 71 ? 0.132 -6.726 6.351 1.00 84.50 71 ILE A O 1
ATOM 551 N N . HIS A 1 72 ? 0.102 -8.747 5.354 1.00 87.00 72 HIS A N 1
ATOM 552 C CA . HIS A 1 72 ? 1.264 -8.547 4.502 1.00 87.00 72 HIS A CA 1
ATOM 553 C C . HIS A 1 72 ? 0.811 -8.336 3.062 1.00 87.00 72 HIS A C 1
ATOM 555 O O . HIS A 1 72 ? 0.208 -9.214 2.442 1.00 87.00 72 HIS A O 1
ATOM 561 N N . MET A 1 73 ? 1.116 -7.164 2.523 1.00 87.56 73 MET A N 1
ATOM 562 C CA . MET A 1 73 ? 1.014 -6.863 1.105 1.00 87.56 73 MET A CA 1
ATOM 563 C C . MET A 1 73 ? 2.391 -7.035 0.474 1.00 87.56 73 MET A C 1
ATOM 565 O O . MET A 1 73 ? 3.329 -6.330 0.823 1.00 87.56 73 MET A O 1
ATOM 569 N N . ILE A 1 74 ? 2.514 -7.973 -0.457 1.00 89.69 74 ILE A N 1
ATOM 570 C CA . ILE A 1 74 ? 3.783 -8.349 -1.076 1.00 89.69 74 ILE A CA 1
ATOM 571 C C . ILE A 1 74 ? 3.760 -7.955 -2.549 1.00 89.69 74 ILE A C 1
ATOM 573 O O . ILE A 1 74 ? 2.938 -8.457 -3.317 1.00 89.69 74 ILE A O 1
ATOM 577 N N . ILE A 1 75 ? 4.701 -7.111 -2.954 1.00 90.69 75 ILE A N 1
ATOM 578 C CA . ILE A 1 75 ? 5.029 -6.832 -4.352 1.00 90.69 75 ILE A CA 1
ATOM 579 C C . ILE A 1 75 ? 6.173 -7.773 -4.712 1.00 90.69 75 ILE A C 1
ATOM 581 O O . ILE A 1 75 ? 7.279 -7.634 -4.206 1.00 90.69 75 ILE A O 1
ATOM 585 N N . SER A 1 76 ? 5.905 -8.766 -5.553 1.00 92.31 76 SER A N 1
ATOM 586 C CA . SER A 1 76 ? 6.839 -9.868 -5.829 1.00 92.31 76 SER A CA 1
ATOM 587 C C . SER A 1 76 ? 8.070 -9.424 -6.630 1.00 92.31 76 SER A C 1
ATOM 589 O O . SER A 1 76 ? 9.091 -10.102 -6.590 1.0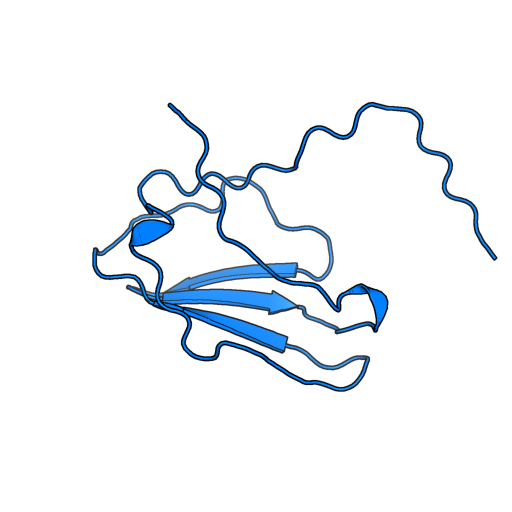0 92.31 76 SER A O 1
ATOM 591 N N . SER A 1 77 ? 7.959 -8.321 -7.376 1.00 93.62 77 SER A N 1
ATOM 592 C CA . SER A 1 77 ? 9.037 -7.716 -8.162 1.00 93.62 77 SER A CA 1
ATOM 593 C C . SER A 1 77 ? 8.744 -6.231 -8.345 1.00 93.62 77 SER A C 1
ATOM 595 O O . SER A 1 77 ? 7.940 -5.876 -9.203 1.00 93.62 77 SER A O 1
ATOM 597 N N . ALA A 1 78 ? 9.393 -5.383 -7.554 1.00 91.44 78 ALA A N 1
ATOM 598 C CA . ALA A 1 78 ? 9.226 -3.941 -7.612 1.00 91.44 78 ALA A CA 1
ATOM 599 C C . ALA A 1 78 ? 9.692 -3.379 -8.960 1.00 91.44 78 ALA A C 1
ATOM 601 O O . ALA A 1 78 ? 10.787 -3.684 -9.431 1.00 91.44 78 ALA A O 1
ATOM 602 N N . ALA A 1 79 ? 8.883 -2.518 -9.554 1.00 92.00 79 ALA A N 1
ATOM 603 C CA . ALA A 1 79 ? 9.266 -1.620 -10.631 1.00 92.00 79 ALA A CA 1
ATOM 604 C C . ALA A 1 79 ? 9.153 -0.173 -10.145 1.00 92.00 79 ALA A C 1
ATOM 606 O O . ALA A 1 79 ? 8.361 0.127 -9.251 1.00 92.00 79 ALA A O 1
ATOM 607 N N . VAL A 1 80 ? 9.874 0.765 -10.767 1.00 89.81 80 VAL A N 1
ATOM 608 C CA . VAL A 1 80 ? 9.705 2.198 -10.449 1.00 89.81 80 VAL A CA 1
ATOM 609 C C . VAL A 1 80 ? 8.237 2.637 -10.571 1.00 89.81 80 VAL A C 1
ATOM 611 O O . VAL A 1 80 ? 7.784 3.467 -9.785 1.00 89.81 80 VAL A O 1
ATOM 614 N N . THR A 1 81 ? 7.466 2.035 -11.484 1.00 87.94 81 THR A N 1
ATOM 615 C CA . THR A 1 81 ? 6.026 2.298 -11.657 1.00 87.94 81 THR A CA 1
ATOM 616 C C . THR A 1 81 ? 5.148 1.860 -10.487 1.00 87.94 81 THR A C 1
ATOM 618 O O . THR A 1 81 ? 4.019 2.331 -10.392 1.00 87.94 81 THR A O 1
ATOM 621 N N . ASP A 1 82 ? 5.647 0.994 -9.604 1.00 86.31 82 ASP A N 1
ATOM 622 C CA . ASP A 1 82 ? 4.939 0.571 -8.392 1.00 86.31 82 ASP A CA 1
ATOM 623 C C . ASP A 1 82 ? 5.105 1.587 -7.250 1.00 86.31 82 ASP A C 1
ATOM 625 O O . ASP A 1 82 ? 4.462 1.472 -6.210 1.00 86.31 82 ASP A O 1
ATOM 629 N N . SER A 1 83 ? 5.950 2.611 -7.426 1.00 88.81 83 SER A N 1
ATOM 630 C CA . SER A 1 83 ? 6.140 3.668 -6.430 1.00 88.81 83 SER A CA 1
ATOM 631 C C . SER A 1 83 ? 4.855 4.481 -6.267 1.00 88.81 83 SER A C 1
ATOM 633 O O . SER A 1 83 ? 4.515 5.319 -7.105 1.00 88.81 83 SER A O 1
ATOM 635 N N . ALA A 1 84 ? 4.143 4.246 -5.171 1.00 88.75 84 ALA A N 1
ATOM 636 C CA . ALA A 1 84 ? 2.889 4.907 -4.847 1.00 88.75 84 ALA A CA 1
ATOM 637 C C . ALA A 1 84 ? 2.668 4.944 -3.332 1.00 88.75 84 ALA A C 1
ATOM 639 O O . ALA A 1 84 ? 3.374 4.293 -2.561 1.00 88.75 84 ALA A O 1
ATOM 640 N N . VAL A 1 85 ? 1.648 5.689 -2.906 1.00 88.00 85 VAL A N 1
ATOM 641 C CA . VAL A 1 85 ? 1.143 5.585 -1.537 1.00 88.00 85 VAL A CA 1
ATOM 642 C C . VAL A 1 85 ? 0.018 4.557 -1.508 1.00 88.00 85 VAL A C 1
ATOM 644 O O . VAL A 1 85 ? -0.980 4.698 -2.217 1.00 88.00 85 VAL A O 1
ATOM 647 N N . TYR A 1 86 ? 0.183 3.527 -0.683 1.00 81.12 86 TYR A N 1
ATOM 648 C CA . TYR A 1 86 ? -0.793 2.458 -0.513 1.00 81.12 86 TYR A CA 1
ATOM 649 C C . TYR A 1 86 ? -1.685 2.756 0.693 1.00 81.12 86 TYR A C 1
ATOM 651 O O . TYR A 1 86 ? -1.214 2.831 1.828 1.00 81.12 86 TYR A O 1
ATOM 659 N N . TYR A 1 87 ? -2.982 2.925 0.438 1.00 77.56 87 TYR A N 1
ATOM 660 C CA . TYR A 1 87 ? -3.989 3.160 1.468 1.00 77.56 87 TYR A CA 1
ATOM 661 C C . TYR A 1 87 ? -4.920 1.959 1.596 1.00 77.56 87 TYR A C 1
ATOM 663 O O . TYR A 1 87 ? -5.275 1.317 0.607 1.00 77.56 87 TYR A O 1
ATOM 671 N N . CYS A 1 88 ? -5.370 1.699 2.819 1.00 75.00 88 CYS A N 1
ATOM 672 C CA . CYS A 1 88 ? -6.531 0.853 3.042 1.00 75.00 88 CYS A CA 1
ATOM 673 C C . CYS A 1 88 ? -7.800 1.633 2.671 1.00 75.00 88 CYS A C 1
ATOM 675 O O . CYS A 1 88 ? -7.948 2.794 3.054 1.00 75.00 88 CYS A O 1
ATOM 677 N N . ALA A 1 89 ? -8.719 0.995 1.946 1.00 70.94 89 ALA A N 1
ATOM 678 C CA . ALA A 1 89 ? -10.020 1.560 1.607 1.00 70.94 89 ALA A CA 1
ATOM 679 C C . ALA A 1 89 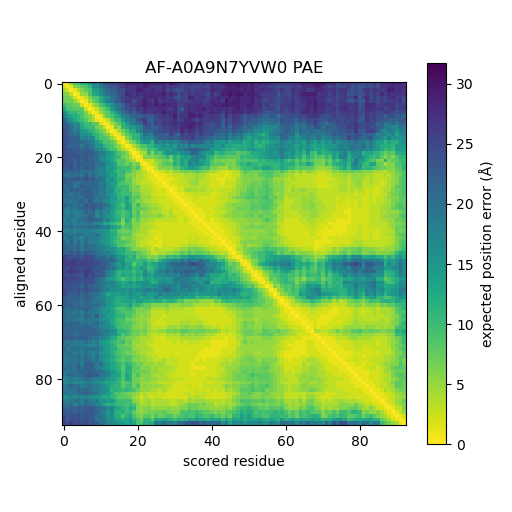? -11.147 0.704 2.203 1.00 70.94 89 ALA A C 1
ATOM 681 O O . ALA A 1 89 ? -11.146 -0.517 2.056 1.00 70.94 89 ALA A O 1
ATOM 682 N N . VAL A 1 90 ? -12.125 1.352 2.843 1.00 65.62 90 VAL A N 1
ATOM 683 C CA . VAL A 1 90 ? -13.364 0.713 3.317 1.00 65.62 90 VAL A CA 1
ATOM 684 C C . VAL A 1 90 ? -14.478 1.036 2.324 1.00 65.62 90 VAL A C 1
ATOM 686 O O . VAL A 1 90 ? -14.672 2.202 1.982 1.00 65.62 90 VAL A O 1
ATOM 689 N N . SER A 1 91 ? -15.244 0.0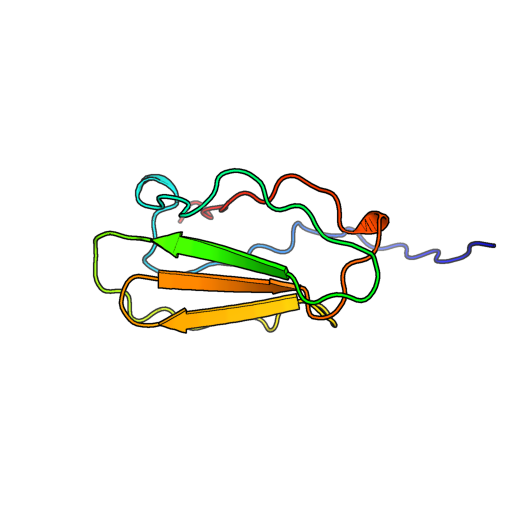39 1.871 1.00 54.81 91 SER A N 1
ATOM 690 C CA . SER A 1 91 ? -16.518 0.339 1.207 1.00 54.81 91 SER A CA 1
ATOM 691 C C . SER A 1 91 ? -17.575 0.697 2.248 1.00 54.81 91 SER A C 1
ATOM 693 O O . SER A 1 91 ? -17.766 -0.101 3.174 1.00 54.81 91 SER A O 1
ATOM 695 N N . PRO A 1 92 ? -18.318 1.802 2.084 1.00 53.12 92 PRO A N 1
ATOM 696 C CA . PRO A 1 92 ? -19.545 1.994 2.848 1.00 53.12 92 PRO A CA 1
ATOM 697 C C . PRO A 1 92 ? -20.490 0.797 2.622 1.00 53.12 92 PRO A C 1
ATOM 699 O O . PRO A 1 92 ? -20.547 0.264 1.510 1.00 53.12 92 PRO A O 1
ATOM 702 N N . GLN A 1 93 ? -21.148 0.334 3.693 1.00 51.81 93 GLN A N 1
ATOM 703 C CA . GLN A 1 93 ? -22.162 -0.730 3.638 1.00 51.81 93 GLN A CA 1
ATOM 704 C C . GLN A 1 93 ? -23.501 -0.211 3.125 1.00 51.81 93 GLN A C 1
ATOM 706 O O . GLN A 1 93 ? -23.835 0.953 3.441 1.00 51.81 93 GLN A O 1
#

Secondary structure (DSSP, 8-state):
-------S---------TT--GGG-EES-S-----TT--EEEEEE-SS------SSPPSTTEEEEEETTEEEEEESS--GGG-S-----PPP-

Radius of gyration: 14.81 Å; Cα contacts (8 Å, |Δi|>4): 124; chains: 1; bounding box: 38×20×44 Å

Mean predicted aligned error: 11.08 Å

Organism: Pleuronectes platessa (NCBI:txid8262)

Solvent-accessible surface area (backbone atoms only — not comparable to full-atom values): 6316 Å² total; per-residue (Å²): 139,84,86,84,89,73,88,70,88,76,72,79,88,78,66,66,50,77,84,64,60,57,91,52,56,43,61,77,59,95,73,86,88,83,58,72,68,36,69,46,76,50,44,30,35,44,85,66,82,60,92,61,61,86,84,64,84,58,60,95,56,44,44,78,47,79,54,76,44,34,38,37,40,31,35,61,50,35,46,80,87,69,71,72,88,88,75,78,65,74,76,85,131

Nearest PDB structures (foldseek):
  8rqf-assembly1_L  TM=8.105E-01  e=1.218E-01  Homo sapiens
  8qks-assembly8_U  TM=5.996E-01  e=1.148E-01  Homo sapiens
  7daa-assembly1_A  TM=7.524E-01  e=1.073E+00  Homo sapiens
  8dy6-assembly1_L  TM=6.682E-01  e=8.479E-01  Mus musculus
  7mxe-assembly1_W  TM=7.306E-01  e=2.443E+00  Macaca mulatta

pLDDT: mean 71.71, std 19.02, range [30.73, 94.5]

Foldseek 3Di:
DDDDDDDDDDPPPAFAFPPDDLVFWDWPDQDDDDDFQAKDKTKIFGDDFGPGDRPDADDPQWGWDDDGRMIIIMRNGDDPVVPDRDGHDHDDD

Sequence (93 aa):
MFPLRHAGVWPLFLFILKGVSCDELTPDQTAEFSVEGSSVTLSYKFSRTITGQILAAPTSGLKIQVEQNQIHMIISSAAVTDSAVYYCAVSPQ

InterPro domains:
  IPR013783 Immunoglobulin-like fold [G3DSA:2.60.40.10] (26-93)
  IPR036179 Immunoglobulin-like domain superfamily [SSF48726] (30-91)
  IPR051287 T cell receptor variable region [PTHR19367] (63-92)